Protein AF-A0A0G1TVL2-F1 (afdb_monomer)

Structure (mmCIF, N/CA/C/O backbone):
data_AF-A0A0G1TVL2-F1
#
_entry.id   AF-A0A0G1TVL2-F1
#
loop_
_atom_site.group_PDB
_atom_site.id
_atom_site.type_symbol
_atom_site.label_atom_id
_atom_site.label_alt_id
_atom_site.label_comp_id
_atom_site.label_asym_id
_atom_site.label_entity_id
_atom_site.label_seq_id
_atom_site.pdbx_PDB_ins_code
_atom_site.Cartn_x
_atom_site.Cartn_y
_atom_site.Cartn_z
_atom_site.occupancy
_atom_site.B_iso_or_equiv
_atom_site.auth_seq_id
_atom_site.auth_comp_id
_atom_site.auth_asym_id
_atom_site.auth_atom_id
_atom_site.pdbx_PDB_model_num
ATOM 1 N N . MET A 1 1 ? 4.696 -22.036 -29.920 1.00 55.81 1 MET A N 1
ATOM 2 C CA . MET A 1 1 ? 4.577 -22.736 -28.624 1.00 55.81 1 MET A CA 1
ATOM 3 C C . MET A 1 1 ? 5.738 -23.707 -28.547 1.00 55.81 1 MET A C 1
ATOM 5 O O . MET A 1 1 ? 5.785 -24.604 -29.377 1.00 55.81 1 MET A O 1
ATOM 9 N N . TYR A 1 2 ? 6.690 -23.486 -27.644 1.00 60.84 2 TYR A N 1
ATOM 10 C CA . TYR A 1 2 ? 7.807 -24.408 -27.428 1.00 60.84 2 TYR A CA 1
ATOM 11 C C . TYR A 1 2 ? 7.504 -25.241 -26.185 1.00 60.84 2 TYR A C 1
ATOM 13 O O . TYR A 1 2 ? 7.154 -24.686 -25.147 1.00 60.84 2 TYR A O 1
ATOM 21 N N . GLN A 1 3 ? 7.572 -26.563 -26.314 1.00 66.94 3 GLN A N 1
ATOM 22 C CA . GLN A 1 3 ? 7.403 -27.488 -25.199 1.00 66.94 3 GLN A CA 1
ATOM 23 C C . GLN A 1 3 ? 8.782 -27.874 -24.685 1.00 66.94 3 GLN A C 1
ATOM 25 O O . GLN A 1 3 ? 9.598 -28.391 -25.444 1.00 66.94 3 GLN A O 1
ATOM 30 N N . LEU A 1 4 ? 9.022 -27.622 -23.402 1.00 69.69 4 LEU A N 1
ATOM 31 C CA . LEU A 1 4 ? 10.229 -28.055 -22.719 1.00 69.69 4 LEU A CA 1
ATOM 32 C C . LEU A 1 4 ? 9.904 -29.216 -21.778 1.00 69.69 4 LEU A C 1
ATOM 34 O O . LEU A 1 4 ? 8.849 -29.201 -21.135 1.00 69.69 4 LEU A O 1
ATOM 38 N N . PRO A 1 5 ? 10.775 -30.233 -21.676 1.00 74.19 5 PRO A N 1
ATOM 39 C CA . PRO A 1 5 ? 10.621 -31.256 -20.658 1.00 74.19 5 PRO A CA 1
ATOM 40 C C . PRO A 1 5 ? 10.621 -30.626 -19.257 1.00 74.19 5 PRO A C 1
ATOM 42 O O . PRO A 1 5 ? 11.337 -29.678 -18.967 1.00 74.19 5 PRO A O 1
ATOM 45 N N . ARG A 1 6 ? 9.829 -31.195 -18.346 1.00 62.34 6 ARG A N 1
ATOM 46 C CA . ARG A 1 6 ? 9.640 -30.734 -16.952 1.00 62.34 6 ARG A CA 1
ATOM 47 C C . ARG A 1 6 ? 10.910 -30.641 -16.088 1.00 62.34 6 ARG A C 1
ATOM 49 O O . ARG A 1 6 ? 10.847 -30.174 -14.958 1.00 62.34 6 ARG A O 1
ATOM 56 N N . GLU A 1 7 ? 12.045 -31.119 -16.592 1.00 73.50 7 GLU A N 1
ATOM 57 C CA . GLU A 1 7 ? 13.355 -31.025 -15.935 1.00 73.50 7 GLU A CA 1
ATOM 58 C C . GLU A 1 7 ? 14.327 -30.090 -16.670 1.00 73.50 7 GLU A C 1
ATOM 60 O O . GLU A 1 7 ? 15.507 -30.019 -16.316 1.00 73.50 7 GLU A O 1
ATOM 65 N N . SER A 1 8 ? 13.838 -29.359 -17.675 1.00 77.62 8 SER A N 1
ATOM 66 C CA . SER A 1 8 ? 14.618 -28.375 -18.409 1.00 77.62 8 SER A CA 1
ATOM 67 C C . SER A 1 8 ? 15.118 -27.281 -17.480 1.00 77.62 8 SER A C 1
ATOM 69 O O . SER A 1 8 ? 14.412 -26.752 -16.613 1.00 77.62 8 SER A O 1
ATOM 71 N N . ARG A 1 9 ? 16.391 -26.953 -17.669 1.00 85.19 9 ARG A N 1
ATOM 72 C CA . ARG A 1 9 ? 17.045 -25.852 -16.973 1.00 85.19 9 ARG A CA 1
ATOM 73 C C . ARG A 1 9 ? 16.717 -24.542 -17.667 1.00 85.19 9 ARG A C 1
ATOM 75 O O . ARG A 1 9 ? 16.316 -24.530 -18.829 1.00 85.19 9 ARG A O 1
ATOM 82 N N . VAL A 1 10 ? 16.924 -23.436 -16.960 1.00 81.50 10 VAL A N 1
ATOM 83 C CA . VAL A 1 10 ? 16.743 -22.084 -17.512 1.00 81.50 10 VAL A CA 1
ATOM 84 C C . VAL A 1 10 ? 17.527 -21.911 -18.815 1.00 81.50 10 VAL A C 1
ATOM 86 O O . VAL A 1 10 ? 17.044 -21.285 -19.750 1.00 81.50 10 VAL A O 1
ATOM 89 N N . GLU A 1 11 ? 18.695 -22.537 -18.915 1.00 81.44 11 GLU A N 1
ATOM 90 C CA . GLU A 1 11 ? 19.485 -22.585 -20.144 1.00 81.44 11 GLU A CA 1
ATOM 91 C C . GLU A 1 11 ? 18.762 -23.224 -21.340 1.00 81.44 11 GLU A C 1
ATOM 93 O O . GLU A 1 11 ? 18.786 -22.670 -22.435 1.00 81.44 11 GLU A O 1
ATOM 98 N N . ASP A 1 12 ? 18.070 -24.341 -21.128 1.00 81.38 12 ASP A N 1
ATOM 99 C CA . ASP A 1 12 ? 17.323 -25.046 -22.174 1.00 81.38 12 ASP A CA 1
ATOM 100 C C . ASP A 1 12 ? 16.129 -24.200 -22.652 1.00 81.38 12 ASP A C 1
ATOM 102 O O . ASP A 1 12 ? 15.853 -24.124 -23.847 1.00 81.38 12 ASP A O 1
ATOM 106 N N . ALA A 1 13 ? 15.495 -23.453 -21.737 1.00 77.50 13 ALA A N 1
ATOM 107 C CA . ALA A 1 13 ? 14.455 -22.474 -22.070 1.00 77.50 13 ALA A CA 1
ATOM 108 C C . ALA A 1 13 ? 14.978 -21.313 -22.917 1.00 77.50 13 ALA A C 1
ATOM 110 O O . ALA A 1 13 ? 14.289 -20.878 -23.838 1.00 77.50 13 ALA A O 1
ATOM 111 N N . ILE A 1 14 ? 16.194 -20.834 -22.650 1.00 79.38 14 ILE A N 1
ATOM 112 C CA . ILE A 1 14 ? 16.829 -19.782 -23.455 1.00 79.38 14 ILE A CA 1
ATOM 113 C C . ILE A 1 14 ? 17.124 -20.302 -24.863 1.00 79.38 14 ILE A C 1
ATOM 115 O O . ILE A 1 14 ? 16.831 -19.619 -25.842 1.00 79.38 14 ILE A O 1
ATOM 119 N N . VAL A 1 15 ? 17.663 -21.517 -24.980 1.00 81.69 15 VAL A N 1
ATOM 120 C CA . VAL A 1 15 ? 17.952 -22.140 -26.281 1.00 81.69 15 VAL A CA 1
ATOM 121 C C . VAL A 1 15 ? 16.661 -22.375 -27.068 1.00 81.69 15 VAL A C 1
ATOM 123 O O . VAL A 1 15 ? 16.579 -21.990 -28.233 1.00 81.69 15 VAL A O 1
ATOM 126 N N . ALA A 1 16 ? 15.622 -22.915 -26.426 1.00 78.56 16 ALA A N 1
ATOM 127 C CA . ALA A 1 16 ? 14.312 -23.124 -27.040 1.00 78.56 16 ALA A CA 1
ATOM 128 C C . ALA A 1 16 ? 13.625 -21.809 -27.455 1.00 78.56 16 ALA A C 1
ATOM 130 O O . ALA A 1 16 ? 12.885 -21.786 -28.436 1.00 78.56 16 ALA A O 1
ATOM 131 N N . ALA A 1 17 ? 13.891 -20.703 -26.750 1.00 74.44 17 ALA A N 1
ATOM 132 C CA . ALA A 1 17 ? 13.395 -19.371 -27.098 1.00 74.44 17 ALA A CA 1
ATOM 133 C C . ALA A 1 17 ? 14.129 -18.721 -28.290 1.00 74.44 17 ALA A C 1
ATOM 135 O O . ALA A 1 17 ? 13.729 -17.643 -28.727 1.00 74.44 17 ALA A O 1
ATOM 136 N N . GLY A 1 18 ? 15.166 -19.367 -28.837 1.00 76.62 18 GLY A N 1
ATOM 137 C CA . GLY A 1 18 ? 15.970 -18.839 -29.944 1.00 76.62 18 GLY A CA 1
ATOM 138 C C . GLY A 1 18 ? 17.277 -18.171 -29.512 1.00 76.62 18 GLY A C 1
ATOM 139 O O . GLY A 1 18 ? 17.912 -17.504 -30.325 1.00 76.62 18 GLY A O 1
ATOM 140 N N . GLY A 1 19 ? 17.703 -18.367 -28.262 1.00 77.31 19 GLY A N 1
ATOM 141 C CA . GLY A 1 19 ? 18.948 -17.831 -27.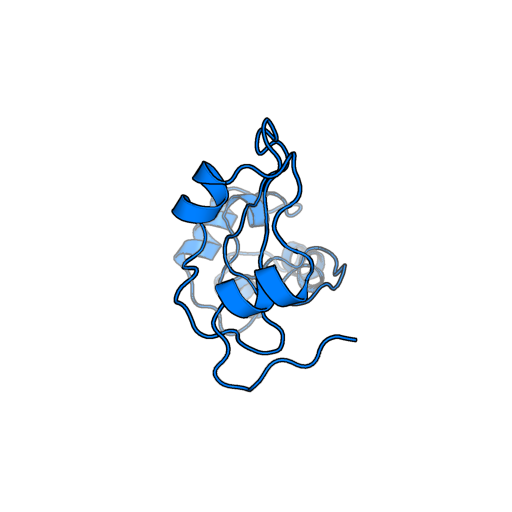719 1.00 77.31 19 GLY A CA 1
ATOM 142 C C . GLY A 1 19 ? 18.818 -16.424 -27.131 1.00 77.31 19 GLY A C 1
ATOM 143 O O . GLY A 1 19 ? 17.745 -15.826 -27.080 1.00 77.31 19 GLY A O 1
ATOM 144 N N . LEU A 1 20 ? 19.942 -15.899 -26.641 1.00 76.69 20 LEU A N 1
ATOM 145 C CA . LEU A 1 20 ? 20.031 -14.512 -26.185 1.00 76.69 20 LEU A CA 1
ATOM 146 C C . LEU A 1 20 ? 20.096 -13.573 -27.398 1.00 76.69 20 LEU A C 1
ATOM 148 O O . LEU A 1 20 ? 20.761 -13.881 -28.386 1.00 76.69 20 LEU A O 1
ATOM 152 N N . ALA A 1 21 ? 19.423 -12.423 -27.322 1.00 77.19 21 ALA A N 1
ATOM 153 C CA . ALA A 1 21 ? 19.529 -11.390 -28.352 1.00 77.19 21 ALA A CA 1
ATOM 154 C C . ALA A 1 21 ? 20.979 -10.874 -28.468 1.00 77.19 21 ALA A C 1
ATOM 156 O O . ALA A 1 21 ? 21.706 -10.869 -27.479 1.00 77.19 21 ALA A O 1
ATOM 157 N N . ALA A 1 22 ? 21.389 -10.400 -29.651 1.00 74.75 22 ALA A N 1
ATOM 158 C CA . ALA A 1 22 ? 22.734 -9.843 -29.862 1.00 74.75 22 ALA A CA 1
ATOM 159 C C . ALA A 1 22 ? 23.019 -8.637 -28.947 1.00 74.75 22 ALA A C 1
ATOM 161 O O . ALA A 1 22 ? 24.129 -8.483 -28.452 1.00 74.75 22 ALA A O 1
ATOM 162 N N . ASP A 1 23 ? 21.987 -7.842 -28.666 1.00 74.94 23 ASP A N 1
ATOM 163 C CA . ASP A 1 23 ? 22.022 -6.720 -27.727 1.00 74.94 23 ASP A CA 1
ATOM 164 C C . ASP A 1 23 ? 21.696 -7.131 -26.279 1.00 74.94 23 ASP A C 1
ATOM 166 O O . ASP A 1 23 ? 21.354 -6.276 -25.466 1.00 74.94 23 ASP A O 1
ATOM 170 N N . ALA A 1 24 ? 21.685 -8.421 -25.931 1.00 76.94 24 ALA A N 1
ATOM 171 C CA . ALA A 1 24 ? 21.446 -8.861 -24.557 1.00 76.94 24 ALA A CA 1
ATOM 172 C C . ALA A 1 24 ? 22.726 -8.734 -23.722 1.00 76.94 24 ALA A C 1
ATOM 174 O O . ALA A 1 24 ? 23.810 -9.116 -24.159 1.00 76.94 24 ALA A O 1
ATOM 175 N N . ASP A 1 25 ? 22.601 -8.246 -22.489 1.00 80.12 25 ASP A N 1
ATOM 176 C CA . ASP A 1 25 ? 23.749 -8.115 -21.594 1.00 80.12 25 ASP A CA 1
ATOM 177 C C . ASP A 1 25 ? 24.068 -9.469 -20.947 1.00 80.12 25 ASP A C 1
ATOM 179 O O . ASP A 1 25 ? 23.535 -9.827 -19.891 1.00 80.12 25 ASP A O 1
ATOM 183 N N . SER A 1 26 ? 24.907 -10.267 -21.611 1.00 75.56 26 SER A N 1
ATOM 184 C CA . SER A 1 26 ? 25.242 -11.623 -21.163 1.00 75.56 26 SER A CA 1
ATOM 185 C C . SER A 1 26 ? 25.892 -11.653 -19.778 1.00 75.56 26 SER A C 1
ATOM 187 O O . SER A 1 26 ? 25.660 -12.602 -19.027 1.00 75.56 26 SER A O 1
ATOM 189 N N . GLU A 1 27 ? 26.667 -10.624 -19.419 1.00 77.56 27 GLU A N 1
ATOM 190 C CA . GLU A 1 27 ? 27.303 -10.523 -18.100 1.00 77.56 27 GLU A CA 1
ATOM 191 C C . GLU A 1 27 ? 26.260 -10.280 -17.006 1.00 77.56 27 GLU A C 1
ATOM 193 O O . GLU A 1 27 ? 26.232 -10.997 -16.000 1.00 77.56 27 GLU A O 1
ATOM 198 N N . ARG A 1 28 ? 25.326 -9.345 -17.217 1.00 72.62 28 ARG A N 1
ATOM 199 C CA . ARG A 1 28 ? 24.232 -9.110 -16.264 1.00 72.62 28 ARG A CA 1
ATOM 200 C C . ARG A 1 28 ? 23.264 -10.279 -16.173 1.00 72.62 28 ARG A C 1
ATOM 202 O O . ARG A 1 28 ? 22.763 -10.554 -15.081 1.00 72.62 28 ARG A O 1
ATOM 209 N N . ILE A 1 29 ? 23.000 -10.969 -17.278 1.00 76.56 29 ILE A N 1
ATOM 210 C CA . ILE A 1 29 ? 22.155 -12.168 -17.294 1.00 76.56 29 ILE A CA 1
ATOM 211 C C . ILE A 1 29 ? 22.803 -13.277 -16.463 1.00 76.56 29 ILE A C 1
ATOM 213 O O . ILE A 1 29 ? 22.132 -13.858 -15.612 1.00 76.56 29 ILE A O 1
ATOM 217 N N . ALA A 1 30 ? 24.101 -13.529 -16.650 1.00 74.31 30 ALA A N 1
ATOM 218 C CA . ALA A 1 30 ? 24.835 -14.530 -15.877 1.00 74.31 30 ALA A CA 1
ATOM 219 C C . ALA A 1 30 ? 24.917 -14.180 -14.380 1.00 74.31 30 ALA A C 1
ATOM 221 O O . ALA A 1 30 ? 24.853 -15.076 -13.542 1.00 74.31 30 ALA A O 1
ATOM 222 N N . ALA A 1 31 ? 25.015 -12.892 -14.041 1.00 75.44 31 ALA A N 1
ATOM 223 C CA . ALA A 1 31 ? 25.057 -12.433 -12.653 1.00 75.44 31 ALA A CA 1
ATOM 224 C C . ALA A 1 31 ? 23.686 -12.462 -11.947 1.00 75.44 31 ALA A C 1
ATOM 226 O O . ALA A 1 31 ? 23.629 -12.634 -10.732 1.00 75.44 31 ALA A O 1
ATOM 227 N N . THR A 1 32 ? 22.583 -12.277 -12.683 1.00 72.50 32 THR A N 1
ATOM 228 C CA . THR A 1 32 ? 21.230 -12.138 -12.101 1.00 72.50 32 THR A CA 1
ATOM 229 C C . THR A 1 32 ? 20.441 -13.447 -12.126 1.00 72.50 32 THR A C 1
ATOM 231 O O . THR A 1 32 ? 19.578 -13.672 -11.279 1.00 72.50 32 THR A O 1
ATOM 234 N N . ILE A 1 33 ? 20.714 -14.320 -13.098 1.00 79.62 33 ILE A N 1
ATOM 235 C CA . ILE A 1 33 ? 19.931 -15.530 -13.349 1.00 79.62 33 ILE A CA 1
ATOM 236 C C . ILE A 1 33 ? 20.799 -16.767 -13.151 1.00 79.62 33 ILE A C 1
ATOM 238 O O . ILE A 1 33 ? 21.834 -16.944 -13.791 1.00 79.62 33 ILE A O 1
ATOM 242 N N . ASN A 1 34 ? 20.311 -17.703 -12.338 1.00 83.88 34 ASN A N 1
ATOM 243 C CA . ASN A 1 34 ? 20.903 -19.030 -12.252 1.00 83.88 34 ASN A CA 1
ATOM 244 C C . ASN A 1 34 ? 20.472 -19.884 -13.457 1.00 83.88 34 ASN A C 1
ATOM 246 O O . ASN A 1 34 ? 19.421 -20.524 -13.441 1.00 83.88 34 ASN A O 1
ATOM 250 N N . ARG A 1 35 ? 21.309 -19.924 -14.499 1.00 79.62 35 ARG A N 1
ATOM 251 C CA . ARG A 1 35 ? 21.083 -20.718 -15.727 1.00 79.62 35 ARG A CA 1
ATOM 252 C C . ARG A 1 35 ? 20.915 -22.218 -15.468 1.00 79.62 35 ARG A C 1
ATOM 254 O O . ARG A 1 35 ? 20.259 -22.909 -16.245 1.00 79.62 35 ARG A O 1
ATOM 261 N N . ALA A 1 36 ? 21.489 -22.713 -14.372 1.00 76.12 36 ALA A N 1
ATOM 262 C CA . ALA A 1 36 ? 21.404 -24.111 -13.981 1.00 76.12 36 ALA A CA 1
ATOM 263 C C . ALA A 1 36 ? 20.126 -24.440 -13.191 1.00 76.12 36 ALA A C 1
ATOM 265 O O . ALA A 1 36 ? 19.860 -25.623 -12.964 1.00 76.12 36 ALA A O 1
ATOM 266 N N . ALA A 1 37 ? 19.343 -23.441 -12.771 1.00 80.06 37 ALA A N 1
ATOM 267 C CA . ALA A 1 37 ? 18.099 -23.662 -12.042 1.00 80.06 37 ALA A CA 1
ATOM 268 C C . ALA A 1 37 ? 17.056 -24.377 -12.914 1.00 80.06 37 ALA A C 1
ATOM 270 O O . ALA A 1 37 ? 17.032 -24.214 -14.136 1.00 80.06 37 ALA A O 1
ATOM 271 N N . LYS A 1 38 ? 16.190 -25.175 -12.278 1.00 83.06 38 LYS A N 1
ATOM 272 C CA . LYS A 1 38 ? 15.038 -25.793 -12.948 1.00 83.06 38 LYS A CA 1
ATOM 273 C C . LYS A 1 38 ? 14.031 -24.708 -13.327 1.00 83.06 38 LYS A C 1
ATOM 275 O O . LYS A 1 38 ? 13.766 -23.813 -12.524 1.00 83.06 38 LYS A O 1
ATOM 280 N N . VAL A 1 39 ? 13.476 -24.794 -14.533 1.00 77.69 39 VAL A N 1
ATOM 281 C CA . VAL A 1 39 ? 12.407 -23.891 -14.974 1.00 77.69 39 VAL A CA 1
ATOM 282 C C . VAL A 1 39 ? 11.116 -24.283 -14.270 1.00 77.69 39 VAL A C 1
ATOM 284 O O . VAL A 1 39 ? 10.762 -25.458 -14.221 1.00 77.69 39 VAL A O 1
ATOM 287 N N . VAL A 1 40 ? 10.426 -23.291 -13.715 1.00 78.06 40 VAL A N 1
ATOM 288 C CA . VAL A 1 40 ? 9.122 -23.469 -13.073 1.00 78.06 40 VAL A CA 1
ATOM 289 C C . VAL A 1 40 ? 8.061 -22.871 -13.984 1.00 78.06 40 VAL A C 1
ATOM 291 O O . VAL A 1 40 ? 8.227 -21.756 -14.484 1.00 78.06 40 VAL A O 1
ATOM 294 N N . ASP A 1 41 ? 6.983 -23.620 -14.205 1.00 69.81 41 ASP A N 1
ATOM 295 C CA . ASP A 1 41 ? 5.831 -23.138 -14.962 1.00 69.81 41 ASP A CA 1
ATOM 296 C C . ASP A 1 41 ? 5.220 -21.904 -14.273 1.00 69.81 41 ASP A C 1
ATOM 298 O O . ASP A 1 41 ? 5.109 -21.855 -13.048 1.00 69.81 41 ASP A O 1
ATOM 302 N N . GLY A 1 42 ? 4.907 -20.865 -15.050 1.00 72.00 42 GLY A N 1
ATOM 303 C CA . GLY A 1 42 ? 4.476 -19.563 -14.521 1.00 72.00 42 GLY A CA 1
ATOM 304 C C . GLY A 1 42 ? 5.599 -18.656 -13.985 1.00 72.00 42 GLY A C 1
ATOM 305 O O . GLY A 1 42 ? 5.319 -17.544 -13.539 1.00 72.00 42 GLY A O 1
ATOM 306 N N . GLY A 1 43 ? 6.869 -19.073 -14.043 1.00 70.19 43 GLY A N 1
ATOM 307 C CA . GLY A 1 43 ? 8.010 -18.241 -13.651 1.00 70.19 43 GLY A CA 1
ATOM 308 C C . GLY A 1 43 ? 8.341 -17.140 -14.670 1.00 70.19 43 GLY A C 1
ATOM 309 O O . GLY A 1 43 ? 8.368 -17.381 -15.876 1.00 70.19 43 GLY A O 1
ATOM 310 N N . LYS A 1 44 ? 8.654 -15.926 -14.195 1.00 76.75 44 LYS A N 1
ATOM 311 C CA . LYS A 1 44 ? 9.123 -14.811 -15.038 1.00 76.75 44 LYS A CA 1
ATOM 312 C C . LYS A 1 44 ? 10.646 -14.701 -14.987 1.00 76.75 44 LYS A C 1
ATOM 314 O O . LYS A 1 44 ? 11.216 -14.437 -13.932 1.00 76.75 44 LYS A O 1
ATOM 319 N N . LEU A 1 45 ? 11.291 -14.830 -16.142 1.00 74.44 45 LEU A N 1
ATOM 320 C CA . LEU A 1 45 ? 12.718 -14.561 -16.320 1.00 74.44 45 LEU A CA 1
ATOM 321 C C . LEU A 1 45 ? 12.892 -13.241 -17.072 1.00 74.44 45 LEU A C 1
ATOM 323 O O . LEU A 1 45 ? 12.249 -13.017 -18.096 1.00 74.44 45 LEU A O 1
ATOM 327 N N . TYR A 1 46 ? 13.739 -12.358 -16.546 1.00 79.25 46 TYR A N 1
ATOM 328 C CA . TYR A 1 46 ? 14.004 -11.049 -17.136 1.00 79.25 46 TYR A CA 1
ATOM 329 C C . TYR A 1 46 ? 15.412 -10.993 -17.719 1.00 79.25 46 TYR A C 1
ATOM 331 O O . TYR A 1 46 ? 16.381 -11.151 -16.982 1.00 79.25 46 TYR A O 1
ATOM 339 N N . PHE A 1 47 ? 15.523 -10.724 -19.018 1.00 77.31 47 PHE A N 1
ATOM 340 C CA . PHE A 1 47 ? 16.801 -10.623 -19.719 1.00 77.31 47 PHE A CA 1
ATOM 341 C C . PHE A 1 47 ? 17.091 -9.153 -20.060 1.00 77.31 47 PHE A C 1
ATOM 343 O O . PHE A 1 47 ? 16.473 -8.630 -20.989 1.00 77.31 47 PHE A O 1
ATOM 350 N N . PRO A 1 48 ? 17.982 -8.467 -19.315 1.00 74.94 48 PRO A N 1
ATOM 351 C CA . PRO A 1 48 ? 18.333 -7.079 -19.602 1.00 74.94 48 PRO A CA 1
ATOM 352 C C . PRO A 1 48 ? 19.088 -6.939 -20.930 1.00 74.94 48 PRO A C 1
ATOM 354 O O . PRO A 1 48 ? 19.880 -7.808 -21.311 1.00 74.94 48 PRO A O 1
ATOM 357 N N . ARG A 1 49 ? 18.879 -5.809 -21.610 1.00 79.12 49 ARG A N 1
ATOM 358 C CA . ARG A 1 49 ? 19.667 -5.410 -22.784 1.00 79.12 49 ARG A CA 1
ATOM 359 C C . ARG A 1 49 ? 20.963 -4.698 -22.391 1.00 79.12 49 ARG A C 1
ATOM 361 O O . ARG A 1 49 ? 21.044 -4.057 -21.343 1.00 79.12 49 ARG A O 1
ATOM 368 N N . GLN A 1 50 ? 21.970 -4.794 -23.252 1.00 73.25 50 GLN A N 1
ATOM 369 C CA . GLN A 1 50 ? 23.264 -4.140 -23.113 1.00 73.25 50 GLN A CA 1
ATOM 370 C C . GLN A 1 50 ? 23.067 -2.621 -23.115 1.00 73.25 50 GLN A C 1
ATOM 372 O O . GLN A 1 50 ? 22.492 -2.049 -24.037 1.00 73.25 50 GLN A O 1
ATOM 377 N N . GLY A 1 51 ? 23.503 -1.9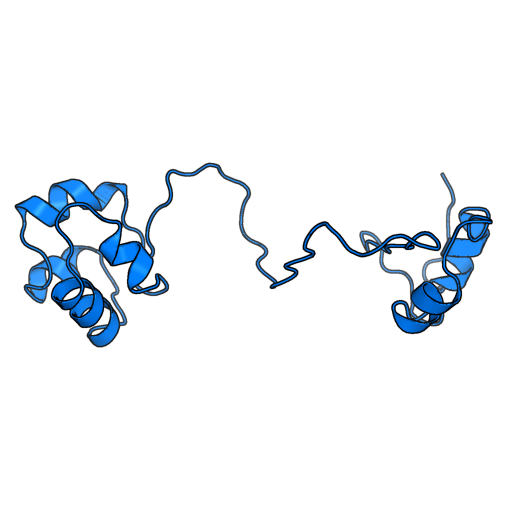63 -22.040 1.00 67.19 51 GLY A N 1
ATOM 378 C CA . GLY A 1 51 ? 23.322 -0.518 -21.865 1.00 67.19 51 GLY A CA 1
ATOM 379 C C . GLY A 1 51 ? 21.952 -0.091 -21.327 1.00 67.19 51 GLY A C 1
ATOM 380 O O . GLY A 1 51 ? 21.734 1.108 -21.130 1.00 67.19 51 GLY A O 1
ATOM 381 N N . GLU A 1 52 ? 21.051 -1.027 -21.007 1.00 63.81 52 GLU A N 1
ATOM 382 C CA . GLU A 1 52 ? 19.833 -0.721 -20.258 1.00 63.81 52 GLU A CA 1
ATOM 383 C C . GLU A 1 52 ? 20.212 -0.351 -18.814 1.00 63.81 52 GLU A C 1
ATOM 385 O O . GLU A 1 52 ? 20.364 -1.193 -17.924 1.00 63.81 52 GLU A O 1
ATOM 390 N N . ARG A 1 53 ? 20.417 0.948 -18.563 1.00 52.72 53 ARG A N 1
ATOM 391 C CA . ARG A 1 53 ? 20.432 1.475 -17.196 1.00 52.72 53 ARG A CA 1
ATOM 392 C C . ARG A 1 53 ? 19.053 1.184 -16.619 1.00 52.72 53 ARG A C 1
ATOM 394 O O . ARG A 1 53 ? 18.077 1.710 -17.141 1.00 52.72 53 ARG A O 1
ATOM 401 N N . GLN A 1 54 ? 18.977 0.368 -15.563 1.00 54.75 54 GLN A N 1
ATOM 402 C CA . GLN A 1 54 ? 17.765 0.226 -14.752 1.00 54.75 54 GLN A CA 1
ATOM 403 C C . GLN A 1 54 ? 17.314 1.624 -14.312 1.00 54.75 54 GLN A C 1
ATOM 405 O O . GLN A 1 54 ? 17.815 2.191 -13.346 1.00 54.75 54 GLN A O 1
ATOM 410 N N . GLY A 1 55 ? 16.410 2.196 -15.096 1.00 47.25 55 GLY A N 1
ATOM 411 C CA . GLY A 1 55 ? 15.850 3.532 -14.964 1.00 47.25 55 GLY A CA 1
ATOM 412 C C . GLY A 1 55 ? 14.332 3.455 -14.997 1.00 47.25 55 GLY A C 1
ATOM 413 O O . GLY A 1 55 ? 13.682 4.286 -15.612 1.00 47.25 55 GLY A O 1
ATOM 414 N N . ALA A 1 56 ? 13.790 2.409 -14.382 1.00 44.62 56 ALA A N 1
ATOM 415 C CA . ALA A 1 56 ? 12.417 2.317 -13.917 1.00 44.62 56 ALA A CA 1
ATOM 416 C C . ALA A 1 56 ? 12.398 1.248 -12.819 1.00 44.62 56 ALA A C 1
ATOM 418 O O . ALA A 1 56 ? 12.096 0.083 -13.051 1.00 44.62 56 ALA A O 1
ATOM 419 N N . SER A 1 57 ? 12.872 1.659 -11.645 1.00 45.12 57 SER A N 1
ATOM 420 C CA . SER A 1 57 ? 12.399 1.237 -10.328 1.00 45.12 57 SER A CA 1
ATOM 421 C C . SER A 1 57 ? 11.677 -0.115 -10.280 1.00 45.12 57 SER A C 1
ATOM 423 O O . SER A 1 57 ? 10.458 -0.181 -10.140 1.00 45.12 57 SER A O 1
ATOM 425 N N . LEU A 1 58 ? 12.440 -1.206 -10.282 1.00 44.50 58 LEU A N 1
ATOM 426 C CA . LEU A 1 58 ? 12.013 -2.419 -9.594 1.00 44.50 58 LEU A CA 1
ATOM 427 C C . LEU A 1 58 ? 12.140 -2.146 -8.092 1.00 44.50 58 LEU A C 1
ATOM 429 O O . LEU A 1 58 ? 13.086 -2.578 -7.440 1.00 44.50 58 LEU A O 1
ATOM 433 N N . SER A 1 59 ? 11.168 -1.414 -7.546 1.00 42.28 59 SER A N 1
AT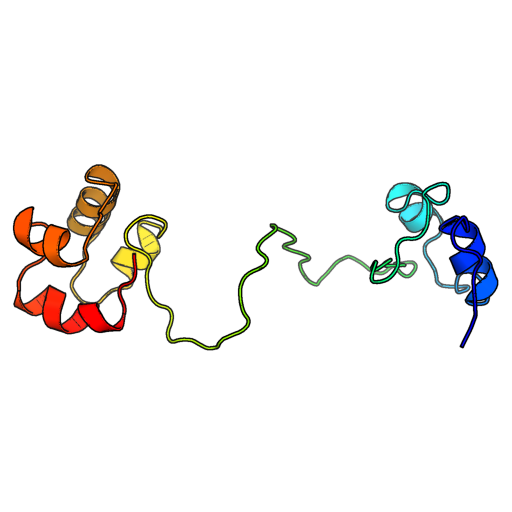OM 434 C CA . SER A 1 59 ? 10.793 -1.571 -6.143 1.00 42.28 59 SER A CA 1
ATOM 435 C C . SER A 1 59 ? 10.105 -2.931 -6.033 1.00 42.28 59 SER A C 1
ATOM 437 O O . SER A 1 59 ? 8.886 -3.048 -6.026 1.00 42.28 59 SER A O 1
ATOM 439 N N . GLY A 1 60 ? 10.913 -3.989 -6.080 1.00 44.41 60 GLY A N 1
ATOM 440 C CA . GLY A 1 60 ? 10.500 -5.360 -5.827 1.00 44.41 60 GLY A CA 1
ATOM 441 C C . GLY A 1 60 ? 10.556 -5.649 -4.334 1.00 44.41 60 GLY A C 1
ATOM 442 O O . GLY A 1 60 ? 11.210 -6.602 -3.926 1.00 44.41 60 GLY A O 1
ATOM 443 N N . SER A 1 61 ? 9.904 -4.813 -3.523 1.00 40.78 61 SER A N 1
ATOM 444 C CA . SER A 1 61 ? 9.435 -5.278 -2.222 1.00 40.78 61 SER A CA 1
ATOM 445 C C . SER A 1 61 ? 8.258 -6.196 -2.499 1.00 40.78 61 SER A C 1
ATOM 447 O O . SER A 1 61 ? 7.291 -5.798 -3.146 1.00 40.78 61 SER A O 1
ATOM 449 N N . GLY A 1 62 ? 8.369 -7.442 -2.048 1.00 53.81 62 GLY A N 1
ATOM 450 C CA . GLY A 1 62 ? 7.261 -8.376 -2.081 1.00 53.81 62 GLY A CA 1
ATOM 451 C C . GLY A 1 62 ? 6.031 -7.754 -1.430 1.00 53.81 62 GLY A C 1
ATOM 452 O O . GLY A 1 62 ? 6.079 -7.329 -0.277 1.00 53.81 62 GLY A O 1
ATOM 453 N N . GLN A 1 63 ? 4.953 -7.707 -2.198 1.00 43.47 63 GLN A N 1
ATOM 454 C CA . GLN A 1 63 ? 3.584 -7.710 -1.713 1.00 43.47 63 GLN A CA 1
ATOM 455 C C . GLN A 1 63 ? 2.690 -8.043 -2.899 1.00 43.47 63 GLN A C 1
ATOM 457 O O . GLN A 1 63 ? 2.216 -7.202 -3.656 1.00 43.47 63 GLN A O 1
ATOM 462 N N . ASP A 1 64 ? 2.524 -9.350 -3.056 1.00 50.91 64 ASP A N 1
ATOM 463 C CA . ASP A 1 64 ? 1.255 -9.915 -3.465 1.00 50.91 64 ASP A CA 1
ATOM 464 C C . ASP A 1 64 ? 0.169 -9.313 -2.566 1.00 50.91 64 ASP A C 1
ATOM 466 O O . ASP A 1 64 ? 0.179 -9.538 -1.357 1.00 50.91 64 ASP A O 1
ATOM 470 N N . SER A 1 65 ? -0.669 -8.446 -3.133 1.00 47.03 65 SER A N 1
ATOM 471 C CA . SER A 1 65 ? -2.029 -8.144 -2.682 1.00 47.03 65 SER A CA 1
ATOM 472 C C . SER A 1 65 ? -2.665 -7.159 -3.657 1.00 47.03 65 SER A C 1
ATOM 474 O O . SER A 1 65 ? -2.450 -5.955 -3.587 1.00 47.03 65 SER A O 1
ATOM 476 N N . SER A 1 66 ? -3.492 -7.707 -4.544 1.00 42.72 66 SER A N 1
ATOM 477 C CA . SER A 1 66 ? -4.723 -7.072 -5.014 1.00 42.72 66 SER A CA 1
ATOM 478 C C . SER A 1 66 ? -4.580 -5.688 -5.649 1.00 42.72 66 SER A C 1
ATOM 480 O O . SER A 1 66 ? -4.750 -4.652 -5.011 1.00 42.72 66 SER A O 1
ATOM 482 N N . GLY A 1 67 ? -4.427 -5.697 -6.974 1.00 44.56 67 GLY A N 1
ATOM 483 C CA . GLY A 1 67 ? -4.817 -4.588 -7.836 1.00 44.56 67 GLY A CA 1
ATOM 484 C C . GLY A 1 67 ? -6.317 -4.307 -7.726 1.00 44.56 67 GLY A C 1
ATOM 485 O O . GLY A 1 67 ? -7.109 -4.721 -8.567 1.00 44.56 67 GLY A O 1
ATOM 486 N N . VAL A 1 68 ? -6.696 -3.578 -6.685 1.00 40.19 68 VAL A N 1
ATOM 487 C CA . VAL A 1 68 ? -7.932 -2.816 -6.624 1.00 40.19 68 VAL A CA 1
ATOM 488 C C . VAL A 1 68 ? -7.483 -1.385 -6.399 1.00 40.19 68 VAL A C 1
ATOM 490 O O . VAL A 1 68 ? -6.880 -1.073 -5.376 1.00 40.19 68 VAL A O 1
ATOM 493 N N . THR A 1 69 ? -7.784 -0.506 -7.352 1.00 43.38 69 THR A N 1
ATOM 494 C CA . THR A 1 69 ? -8.014 0.911 -7.060 1.00 43.38 69 THR A CA 1
ATOM 495 C C . THR A 1 69 ? -9.133 0.956 -6.021 1.00 43.38 69 THR A C 1
ATOM 497 O O . THR A 1 69 ? -10.315 1.050 -6.334 1.00 43.38 69 THR A O 1
ATOM 500 N N . ARG A 1 70 ? -8.767 0.758 -4.759 1.00 45.59 70 ARG A N 1
ATOM 501 C CA . ARG A 1 70 ? -9.585 1.081 -3.610 1.00 45.59 70 ARG A CA 1
ATOM 502 C C . ARG A 1 70 ? -8.985 2.376 -3.121 1.00 45.59 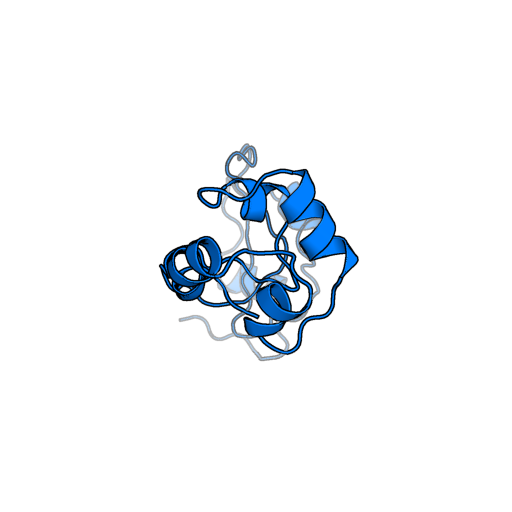70 ARG A C 1
ATOM 504 O O . ARG A 1 70 ? -7.773 2.461 -2.942 1.00 45.59 70 ARG A O 1
ATOM 511 N N . VAL A 1 71 ? -9.836 3.386 -3.008 1.00 49.44 71 VAL A N 1
ATOM 512 C CA . VAL A 1 71 ? -9.619 4.576 -2.181 1.00 49.44 71 VAL A CA 1
ATOM 513 C C . VAL A 1 71 ? -8.699 4.177 -1.027 1.00 49.44 71 VAL A C 1
ATOM 515 O O . VAL A 1 71 ? -9.010 3.191 -0.366 1.00 49.44 71 VAL A O 1
ATOM 518 N N . ALA A 1 72 ? -7.526 4.804 -0.917 1.00 58.94 72 ALA A N 1
ATOM 519 C CA . ALA A 1 72 ? -6.423 4.347 -0.076 1.00 58.94 72 ALA A CA 1
ATOM 520 C C . ALA A 1 72 ? -6.869 4.214 1.389 1.00 58.94 72 ALA A C 1
ATOM 522 O O . ALA A 1 72 ? -6.783 5.162 2.160 1.00 58.94 72 ALA A O 1
ATOM 523 N N . SER A 1 73 ? -7.396 3.045 1.756 1.00 71.62 73 SER A N 1
ATOM 524 C CA . SER A 1 73 ? -7.863 2.785 3.107 1.00 71.62 73 SER A CA 1
ATOM 525 C C . SER A 1 73 ? -6.644 2.575 3.998 1.00 71.62 73 SER A C 1
ATOM 527 O O . SER A 1 73 ? -5.832 1.683 3.755 1.00 71.62 73 SER A O 1
ATOM 529 N N . VAL A 1 74 ? -6.511 3.400 5.027 1.00 83.12 74 VAL A N 1
ATOM 530 C CA . VAL A 1 74 ? -5.409 3.391 5.984 1.00 83.12 74 VAL A CA 1
ATOM 531 C C . VAL A 1 74 ? -5.630 2.262 6.996 1.00 83.12 74 VAL A C 1
ATOM 533 O O . VAL A 1 74 ? -6.579 2.291 7.784 1.00 83.12 74 VAL A O 1
ATOM 536 N N . SER A 1 75 ? -4.752 1.255 6.991 1.00 87.44 75 SER A N 1
ATOM 537 C CA . SER A 1 75 ? -4.789 0.144 7.956 1.00 87.44 75 SER A CA 1
ATOM 538 C C . SER A 1 75 ? -4.358 0.582 9.354 1.00 87.44 75 SER A C 1
ATOM 540 O O . SER A 1 75 ? -3.213 0.974 9.561 1.00 87.44 75 SER A O 1
ATOM 542 N N . ILE A 1 76 ? -5.203 0.431 10.371 1.00 87.06 76 ILE A N 1
ATOM 543 C CA . ILE A 1 76 ? -4.891 0.932 11.717 1.00 87.06 76 ILE A CA 1
ATOM 544 C C . ILE A 1 76 ? -3.733 0.174 12.387 1.00 87.06 76 ILE A C 1
ATOM 546 O O . ILE A 1 76 ? -2.971 0.763 13.166 1.00 87.06 76 ILE A O 1
ATOM 550 N N . ASN A 1 77 ? -3.540 -1.100 12.030 1.00 88.62 77 ASN A N 1
ATOM 551 C CA . ASN A 1 77 ? -2.469 -1.946 12.560 1.00 88.62 77 ASN A CA 1
ATOM 552 C C . ASN A 1 77 ? -1.145 -1.867 11.782 1.00 88.62 77 ASN A C 1
ATOM 554 O O . ASN A 1 77 ? -0.094 -2.091 12.382 1.00 88.62 77 ASN A O 1
ATOM 558 N N . SER A 1 78 ? -1.175 -1.504 10.495 1.00 83.00 78 SER A N 1
ATOM 559 C CA . SER A 1 78 ? 0.019 -1.507 9.627 1.00 83.00 78 SER A CA 1
ATOM 560 C C . SER A 1 78 ? 0.420 -0.147 9.064 1.00 83.00 78 SER A C 1
ATOM 562 O O . SER A 1 78 ? 1.574 0.011 8.679 1.00 83.00 78 SER A O 1
ATOM 564 N N . ALA A 1 79 ? -0.473 0.843 9.037 1.00 85.94 79 ALA A N 1
ATOM 565 C CA . ALA A 1 79 ? -0.180 2.127 8.411 1.00 85.94 79 ALA A CA 1
ATOM 566 C C . ALA A 1 79 ? 0.951 2.887 9.112 1.00 85.94 79 ALA A C 1
ATOM 568 O O . ALA A 1 79 ? 1.222 2.732 10.309 1.00 85.94 79 ALA A O 1
ATOM 569 N N . SER A 1 80 ? 1.607 3.746 8.355 1.00 86.12 80 SER A N 1
ATOM 570 C CA . SER A 1 80 ? 2.685 4.604 8.821 1.00 86.12 80 SER A CA 1
ATOM 571 C C . SER A 1 80 ? 2.135 5.864 9.484 1.00 86.12 80 SER A C 1
ATOM 573 O O . SER A 1 80 ? 0.999 6.272 9.248 1.00 86.12 80 SER A O 1
ATOM 575 N N . GLN A 1 81 ? 2.966 6.544 10.278 1.00 86.69 81 GLN A N 1
ATOM 576 C CA . GLN A 1 81 ? 2.580 7.820 10.893 1.00 86.69 81 GLN A CA 1
ATOM 577 C C . GLN A 1 81 ? 2.129 8.843 9.837 1.00 86.69 81 GLN A C 1
ATOM 579 O O . GLN A 1 81 ? 1.075 9.449 9.992 1.00 86.69 81 GLN A O 1
ATOM 584 N N . ALA A 1 82 ? 2.865 8.929 8.724 1.00 84.19 82 ALA A N 1
ATOM 585 C CA . ALA A 1 82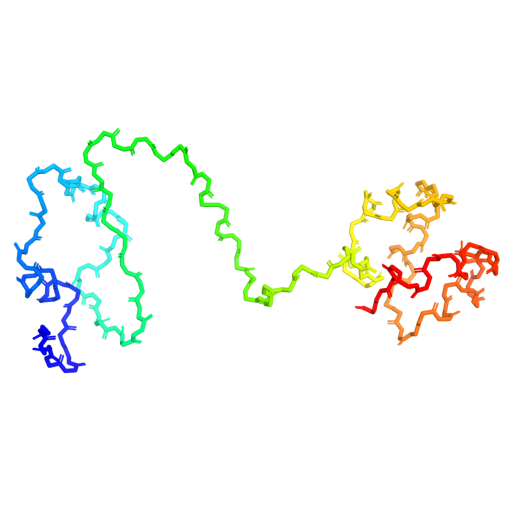 ? 2.561 9.822 7.611 1.00 84.19 82 ALA A CA 1
ATOM 586 C C . ALA A 1 82 ? 1.189 9.553 6.964 1.00 84.19 82 ALA A C 1
ATOM 588 O O . ALA A 1 82 ? 0.534 10.490 6.521 1.00 84.19 82 ALA A O 1
ATOM 589 N N . GLU A 1 83 ? 0.734 8.297 6.931 1.00 85.38 83 GLU A N 1
ATOM 590 C CA . GLU A 1 83 ? -0.573 7.933 6.366 1.00 85.38 83 GLU A CA 1
ATOM 591 C C . GLU A 1 83 ? -1.716 8.390 7.275 1.00 85.38 83 GLU A C 1
ATOM 593 O O . GLU A 1 83 ? -2.719 8.902 6.793 1.00 85.38 83 GLU A O 1
ATOM 598 N N . PHE A 1 84 ? -1.543 8.298 8.596 1.00 85.12 84 PHE A N 1
ATOM 599 C CA . PHE A 1 84 ? -2.495 8.894 9.532 1.00 85.12 84 PHE A CA 1
ATOM 600 C C . PHE A 1 84 ? -2.463 10.417 9.490 1.00 85.12 84 PHE A C 1
ATOM 602 O O . PHE A 1 84 ? -3.514 11.032 9.568 1.00 85.12 84 PHE A O 1
ATOM 609 N N . GLU A 1 85 ? -1.289 11.035 9.363 1.00 84.69 85 GLU A N 1
ATOM 610 C CA . GLU A 1 85 ? -1.157 12.496 9.255 1.00 84.69 85 GLU A CA 1
ATOM 611 C C . GLU A 1 85 ? -1.765 13.057 7.961 1.00 84.69 85 GLU A C 1
ATOM 613 O O . GLU A 1 85 ? -2.142 14.227 7.917 1.00 84.69 85 GLU A O 1
ATOM 618 N N . ALA A 1 86 ? -1.896 12.230 6.919 1.00 83.38 86 ALA A N 1
ATOM 619 C CA . ALA A 1 86 ? -2.609 12.589 5.697 1.00 83.38 86 ALA A CA 1
ATOM 620 C C . ALA A 1 86 ? -4.135 12.670 5.897 1.00 83.38 86 ALA A C 1
ATOM 622 O O . ALA A 1 86 ? -4.824 13.285 5.081 1.00 83.38 86 ALA A O 1
ATOM 623 N N . LEU A 1 87 ? -4.670 12.088 6.978 1.00 82.62 87 LEU A N 1
ATOM 624 C CA . LEU A 1 87 ? -6.099 12.101 7.267 1.00 82.62 87 LEU A CA 1
ATOM 625 C C . LEU A 1 87 ? -6.548 13.464 7.828 1.00 82.62 87 LEU A C 1
ATOM 627 O O . LEU A 1 87 ? -5.916 14.024 8.733 1.00 82.62 87 LEU A O 1
ATOM 631 N N . PRO A 1 88 ? -7.688 14.004 7.362 1.00 79.31 88 PRO A N 1
ATOM 632 C CA . PRO A 1 88 ? -8.168 15.313 7.785 1.00 79.31 88 PRO A CA 1
ATOM 633 C C . PRO A 1 88 ? -8.484 15.348 9.288 1.00 79.31 88 PRO A C 1
ATOM 635 O O . PRO A 1 88 ? -9.430 14.727 9.771 1.00 79.31 88 PRO A O 1
ATOM 638 N N . GLY A 1 89 ? -7.709 16.144 10.031 1.00 79.19 89 GLY A N 1
ATOM 639 C CA . GLY A 1 89 ? -7.881 16.348 11.472 1.00 79.19 89 GLY A CA 1
ATOM 640 C C . GLY A 1 89 ? -7.093 15.380 12.362 1.00 79.19 89 GLY A C 1
ATOM 641 O O . GLY A 1 89 ? -7.231 15.441 13.586 1.00 79.19 89 GLY A O 1
ATOM 642 N N . VAL A 1 90 ? -6.256 14.516 11.782 1.00 82.94 90 VAL A N 1
ATOM 643 C CA . VAL A 1 90 ? -5.317 13.667 12.520 1.00 82.94 90 VAL A CA 1
ATOM 644 C C . VAL A 1 90 ? -3.939 14.325 12.498 1.00 82.94 90 VAL A C 1
ATOM 646 O O . VAL A 1 90 ? -3.314 14.477 11.459 1.00 82.94 90 VAL A O 1
ATOM 649 N N . GLY A 1 91 ? -3.466 14.751 13.668 1.00 84.62 91 GLY A N 1
ATOM 650 C CA . GLY A 1 91 ? -2.124 15.317 13.820 1.00 84.62 91 GLY A CA 1
ATOM 651 C C . GLY A 1 91 ? -1.073 14.271 14.215 1.00 84.62 91 GLY A C 1
ATOM 652 O O . GLY A 1 91 ? -1.434 13.163 14.626 1.00 84.62 91 GLY A O 1
ATOM 653 N N . PRO A 1 92 ? 0.221 14.643 14.233 1.00 85.38 92 PRO A N 1
ATOM 654 C CA . PRO A 1 92 ? 1.329 13.756 14.614 1.00 85.38 92 PRO A CA 1
ATOM 655 C C . PRO A 1 92 ? 1.159 13.153 16.015 1.00 85.38 92 PRO A C 1
ATOM 657 O O . PRO A 1 92 ? 1.507 12.000 16.257 1.00 85.38 92 PRO A O 1
ATOM 660 N N . VAL A 1 93 ? 0.571 13.911 16.949 1.00 87.19 93 VAL A N 1
ATOM 661 C CA . VAL A 1 93 ? 0.285 13.441 18.316 1.00 87.19 93 VAL A CA 1
ATOM 662 C C . VAL A 1 93 ? -0.737 12.305 18.305 1.00 87.19 93 VAL A C 1
ATOM 664 O O . VAL A 1 93 ? -0.576 11.318 19.022 1.00 87.19 93 VAL A O 1
ATOM 667 N N . THR A 1 94 ? -1.783 12.433 17.491 1.00 84.38 94 THR A N 1
ATOM 668 C CA . THR A 1 94 ? -2.830 11.420 17.355 1.00 84.38 94 THR A CA 1
ATOM 669 C C . THR A 1 94 ? -2.297 10.204 16.610 1.00 84.38 94 THR A C 1
ATOM 671 O O . THR A 1 94 ? -2.433 9.095 17.114 1.00 84.38 94 THR A O 1
ATOM 674 N N . ALA A 1 95 ? -1.601 10.401 15.487 1.00 88.00 95 ALA A N 1
ATOM 675 C CA . ALA A 1 95 ? -0.966 9.329 14.721 1.00 88.00 95 ALA A CA 1
ATOM 676 C C . ALA A 1 95 ? -0.016 8.486 15.589 1.00 88.00 95 ALA A C 1
ATOM 678 O O . ALA A 1 95 ? -0.094 7.258 15.602 1.00 88.00 95 ALA A O 1
ATOM 679 N N . LYS A 1 96 ? 0.824 9.139 16.400 1.00 88.75 96 LYS A N 1
ATOM 680 C CA . LYS A 1 96 ? 1.732 8.449 17.322 1.00 88.75 96 LYS A CA 1
ATOM 681 C C . LYS A 1 96 ? 0.982 7.653 18.392 1.00 88.75 96 LYS A C 1
ATOM 683 O O . LYS A 1 96 ? 1.358 6.518 18.660 1.00 88.75 96 LYS A O 1
ATOM 688 N N . LYS A 1 97 ? -0.100 8.202 18.961 1.00 87.94 97 LYS A N 1
ATOM 689 C CA . LYS A 1 97 ? -0.965 7.466 19.903 1.00 87.94 97 LYS A CA 1
ATOM 690 C C . LYS A 1 97 ? -1.601 6.236 19.261 1.00 87.94 97 LYS A C 1
ATOM 692 O O . LYS A 1 97 ? -1.695 5.212 19.932 1.00 87.94 97 LYS A O 1
ATOM 697 N N . ILE A 1 98 ? -2.007 6.330 17.989 1.00 87.19 98 ILE A N 1
ATOM 698 C CA . ILE A 1 98 ? -2.562 5.192 17.247 1.00 87.19 98 ILE A CA 1
ATOM 699 C C . ILE A 1 98 ? -1.520 4.074 17.174 1.00 87.19 98 ILE A C 1
ATOM 701 O O . ILE A 1 98 ? -1.821 2.949 17.561 1.00 87.19 98 ILE A O 1
ATOM 705 N N . ILE A 1 99 ? -0.295 4.393 16.752 1.00 87.44 99 ILE A N 1
ATOM 706 C CA . ILE A 1 99 ? 0.800 3.422 16.608 1.00 87.44 99 ILE A CA 1
ATOM 707 C C . ILE A 1 99 ? 1.188 2.798 17.957 1.00 87.44 99 ILE A C 1
ATOM 709 O O . ILE A 1 99 ? 1.372 1.586 18.034 1.00 87.44 99 ILE A O 1
ATOM 713 N N . ASP A 1 100 ? 1.268 3.606 19.015 1.00 88.75 100 ASP A N 1
ATOM 714 C CA . ASP A 1 100 ? 1.659 3.176 20.366 1.00 88.75 100 ASP A CA 1
ATOM 715 C C . ASP A 1 100 ? 0.642 2.210 21.005 1.00 88.75 100 ASP A C 1
ATOM 717 O O . ASP A 1 100 ? 1.008 1.330 21.774 1.00 88.75 100 ASP A O 1
ATOM 721 N N . ASN A 1 101 ? -0.643 2.334 20.647 1.00 85.12 101 ASN A N 1
ATOM 722 C CA . ASN A 1 101 ? -1.741 1.545 21.222 1.00 85.12 101 ASN A CA 1
ATOM 723 C C . ASN A 1 101 ? -2.165 0.332 20.377 1.00 85.12 101 ASN A C 1
ATOM 725 O O . ASN A 1 101 ? -3.238 -0.234 20.623 1.00 85.12 101 ASN A O 1
ATOM 729 N N . ARG A 1 102 ? -1.339 -0.069 19.404 1.00 86.81 102 ARG A N 1
ATOM 730 C CA . ARG A 1 102 ? -1.512 -1.312 18.639 1.00 86.81 102 ARG A CA 1
ATOM 731 C C . ARG A 1 102 ? -1.304 -2.548 19.528 1.00 86.81 102 ARG A C 1
ATOM 733 O O . ARG A 1 102 ? -0.508 -2.488 20.464 1.00 86.81 102 ARG A O 1
ATOM 740 N N . PRO A 1 103 ? -1.924 -3.695 19.204 1.00 88.31 103 PRO A N 1
ATOM 741 C CA . PRO A 1 103 ? -2.845 -3.934 18.089 1.00 88.31 103 PRO A CA 1
ATOM 742 C C . PRO A 1 103 ? -4.295 -3.552 18.420 1.00 88.31 103 PRO A C 1
ATOM 744 O O . PRO A 1 103 ? -4.713 -3.587 19.575 1.00 88.31 103 PRO A O 1
ATOM 747 N N . TYR A 1 104 ? -5.063 -3.239 17.382 1.00 86.06 104 TYR A N 1
ATOM 748 C CA . TYR A 1 104 ? -6.503 -3.010 17.440 1.00 86.06 104 TYR A CA 1
ATOM 749 C C . TYR A 1 104 ? -7.248 -4.189 16.821 1.00 86.06 104 TYR A C 1
ATOM 751 O O . TYR A 1 104 ? -6.895 -4.656 15.736 1.00 86.06 104 TYR A O 1
ATOM 759 N N . GLN A 1 105 ? -8.301 -4.643 17.491 1.00 85.94 105 GLN A N 1
ATOM 760 C CA . GLN A 1 105 ? -9.238 -5.649 16.989 1.00 85.94 105 GLN A CA 1
ATOM 761 C C . GLN A 1 105 ? -10.424 -5.027 16.258 1.00 85.94 105 GLN A C 1
ATOM 763 O O . GLN A 1 105 ? -10.989 -5.658 15.369 1.00 85.94 105 GLN A O 1
ATOM 768 N N . THR A 1 106 ? -10.807 -3.801 16.619 1.00 86.88 106 THR A N 1
ATOM 769 C CA . THR A 1 106 ? -11.936 -3.097 15.998 1.00 86.88 106 THR A CA 1
ATOM 770 C C . THR A 1 106 ? -11.609 -1.629 15.746 1.00 86.88 106 THR A C 1
ATOM 772 O O . THR A 1 106 ? -10.791 -1.028 16.442 1.00 86.88 106 THR A O 1
ATOM 775 N N . LEU A 1 107 ? -12.284 -1.028 14.763 1.00 84.06 107 LEU A N 1
ATOM 776 C CA . LEU A 1 107 ? -12.176 0.406 14.475 1.00 84.06 107 LEU A CA 1
ATOM 777 C C . LEU A 1 107 ? -12.662 1.264 15.666 1.00 84.06 107 LEU A C 1
ATOM 779 O O . LEU A 1 107 ? -12.125 2.341 15.925 1.00 84.06 107 LEU A O 1
ATOM 783 N N . GLU A 1 108 ? -13.626 0.768 16.445 1.00 84.31 108 GLU A N 1
ATOM 784 C CA . GLU A 1 108 ? -14.213 1.463 17.599 1.00 84.31 108 GLU A CA 1
ATOM 785 C C . GLU A 1 108 ? -13.238 1.630 18.777 1.00 84.31 108 GLU A C 1
ATOM 787 O O . GLU A 1 108 ? -13.415 2.515 19.616 1.00 84.31 108 GLU A O 1
ATOM 792 N N . GLU A 1 109 ? -12.153 0.852 18.839 1.00 85.44 109 GLU A N 1
ATOM 793 C CA . GLU A 1 109 ? -11.136 1.030 19.881 1.00 85.44 109 GLU A CA 1
ATOM 794 C C . GLU A 1 109 ? -10.448 2.401 19.814 1.00 85.44 109 GLU A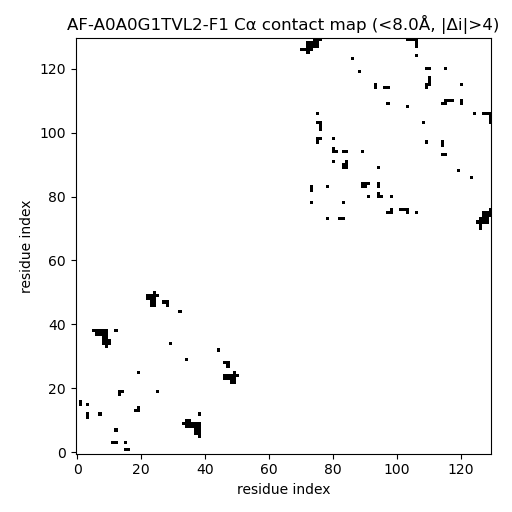 C 1
ATOM 796 O O . GLU A 1 109 ? -10.012 2.923 20.844 1.00 85.44 109 GLU A O 1
ATOM 801 N N . LEU A 1 110 ? -10.407 3.030 18.636 1.00 84.25 110 LEU A N 1
ATOM 802 C CA . LEU A 1 110 ? -9.886 4.390 18.469 1.00 84.25 110 LEU A CA 1
ATOM 803 C C . LEU A 1 110 ? -10.718 5.420 19.254 1.00 84.25 110 LEU A C 1
ATOM 805 O O . LEU A 1 110 ? -10.168 6.393 19.781 1.00 84.25 110 LEU A O 1
ATOM 809 N N . LEU A 1 111 ? -12.030 5.189 19.365 1.00 84.12 111 LEU A N 1
ATOM 810 C CA . LEU A 1 111 ? -12.954 5.971 20.189 1.00 84.12 111 LEU A CA 1
ATOM 811 C C . LEU A 1 111 ? -12.836 5.600 21.666 1.00 84.12 111 LEU A C 1
ATOM 813 O O . LEU A 1 111 ? -12.742 6.485 22.518 1.00 84.12 111 LEU A O 1
ATOM 817 N N . ALA A 1 112 ? -12.818 4.298 21.971 1.00 81.88 112 ALA A N 1
ATOM 818 C CA . ALA A 1 112 ? -12.785 3.792 23.344 1.00 81.88 112 ALA A CA 1
ATOM 819 C C . ALA A 1 112 ? -11.531 4.265 24.096 1.00 81.88 112 ALA A C 1
ATOM 821 O O . ALA A 1 112 ? -11.614 4.699 25.247 1.00 81.88 112 ALA A O 1
ATOM 822 N N . LYS A 1 113 ? -10.378 4.275 23.416 1.00 80.75 113 LYS A N 1
ATOM 823 C CA . LYS A 1 113 ? -9.102 4.775 23.952 1.00 80.75 113 LYS A CA 1
ATOM 824 C C . LYS A 1 113 ? -8.973 6.307 23.895 1.00 80.75 113 LYS A C 1
ATOM 826 O O . LYS A 1 113 ? -7.916 6.841 24.227 1.00 80.75 113 LYS A O 1
ATOM 831 N N . LYS A 1 114 ? -10.031 7.029 23.492 1.00 80.25 114 LYS A N 1
ATOM 832 C CA . LYS A 1 114 ? -10.060 8.496 23.312 1.00 80.25 114 LYS A CA 1
ATOM 833 C C . LYS A 1 114 ? -8.922 9.018 22.425 1.00 80.25 114 LYS A C 1
ATOM 835 O O . LYS A 1 114 ? -8.375 10.095 22.673 1.00 80.25 114 LY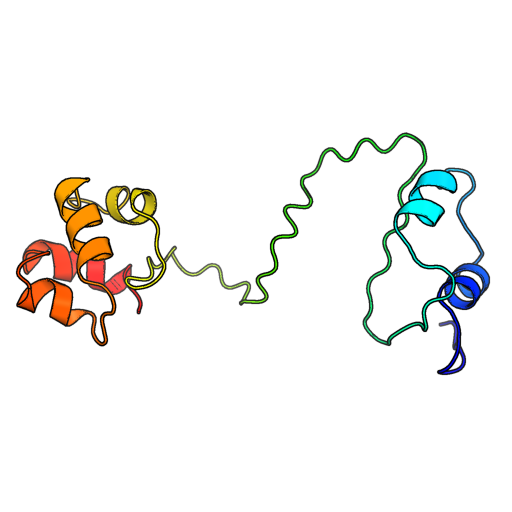S A O 1
ATOM 840 N N . ILE A 1 115 ? -8.545 8.245 21.408 1.00 83.12 115 ILE A N 1
ATOM 841 C CA . ILE A 1 115 ? -7.514 8.635 20.440 1.00 83.12 115 ILE A CA 1
ATOM 842 C C . ILE A 1 115 ? -8.144 9.519 19.360 1.00 83.12 115 ILE A C 1
ATOM 844 O O . ILE A 1 115 ? -7.587 10.561 19.019 1.00 83.12 115 ILE A O 1
ATOM 848 N N . LEU A 1 116 ? -9.337 9.147 18.887 1.00 83.12 116 LEU A N 1
ATOM 849 C CA . LEU A 1 116 ? -10.158 9.928 17.962 1.00 83.12 116 LEU A CA 1
ATOM 850 C C . LEU A 1 116 ? -11.433 10.432 18.650 1.00 83.12 116 LEU A C 1
ATOM 852 O O . LEU A 1 116 ? -11.987 9.778 19.534 1.00 83.12 116 LEU A O 1
ATOM 856 N N . SER A 1 117 ? -11.920 11.600 18.229 1.00 83.38 117 SER A N 1
ATOM 857 C CA . SER A 1 117 ? -13.255 12.079 18.597 1.00 83.38 117 SER A CA 1
ATOM 858 C C . SER A 1 117 ? -14.320 11.430 17.707 1.00 83.38 117 SER A C 1
ATOM 860 O O . SER A 1 117 ? -14.038 11.066 16.566 1.00 83.38 117 SER A O 1
ATOM 862 N N . ALA A 1 118 ? -15.563 11.333 18.193 1.00 83.75 118 ALA A N 1
ATOM 863 C CA . ALA A 1 118 ? -16.687 10.784 17.421 1.00 83.75 118 ALA A CA 1
ATOM 864 C C . ALA A 1 118 ? -16.876 11.456 16.061 1.00 83.75 118 ALA A C 1
ATOM 866 O O . ALA A 1 118 ? -17.091 10.785 15.056 1.00 83.75 118 ALA A O 1
ATOM 867 N N . THR A 1 119 ? -16.687 12.771 16.012 1.00 84.19 119 THR A N 1
ATOM 868 C CA . THR A 1 119 ? -16.774 13.548 14.776 1.00 84.19 119 THR A CA 1
ATOM 869 C C . THR A 1 119 ? -15.675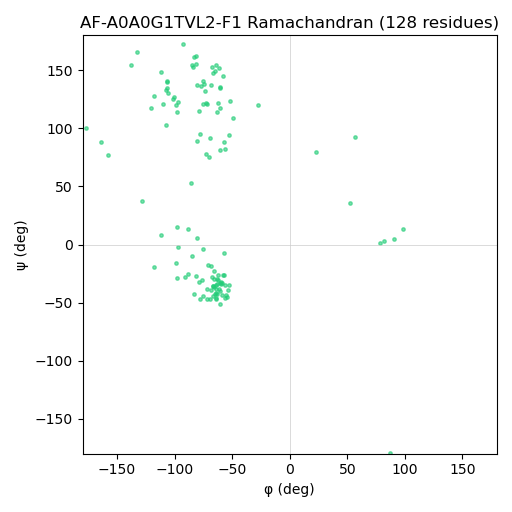 13.201 13.774 1.00 84.19 119 THR A C 1
ATOM 871 O O . THR A 1 119 ? -15.927 13.224 12.572 1.00 84.19 119 THR A O 1
ATOM 874 N N . LEU A 1 120 ? -14.455 12.907 14.239 1.00 82.88 120 LEU A N 1
ATOM 875 C CA . LEU A 1 120 ? -13.354 12.525 13.354 1.00 82.88 120 LEU A CA 1
ATOM 876 C C . LEU A 1 120 ? -13.521 11.091 12.863 1.00 82.88 120 LEU A C 1
ATOM 878 O O . LEU A 1 120 ? -13.367 10.822 11.678 1.00 82.88 120 LEU A O 1
ATOM 882 N N . TYR A 1 121 ? -13.877 10.187 13.773 1.00 85.56 121 TYR A N 1
ATOM 883 C CA . TYR A 1 121 ? -14.104 8.785 13.456 1.00 85.56 121 TYR A CA 1
ATOM 884 C C . TYR A 1 121 ? -15.164 8.614 12.365 1.00 85.56 121 TYR A C 1
ATOM 886 O O . TYR A 1 121 ? -14.926 7.914 11.394 1.00 85.56 121 TYR A O 1
ATOM 894 N N . GLU A 1 122 ? -16.295 9.315 12.463 1.00 85.88 122 GLU A N 1
ATOM 895 C CA . GLU A 1 122 ? -17.366 9.265 11.457 1.00 85.88 122 GLU A CA 1
ATOM 896 C C . GLU A 1 122 ? -16.905 9.675 10.051 1.00 85.88 122 GLU A C 1
ATOM 898 O O . GLU A 1 122 ? -17.409 9.141 9.066 1.00 85.88 122 GLU A O 1
ATOM 903 N N . LYS A 1 123 ? -15.946 10.604 9.955 1.00 83.44 123 LYS A N 1
ATOM 904 C CA . LYS A 1 123 ? -15.374 11.042 8.675 1.00 83.44 123 LYS A CA 1
ATOM 905 C C . LYS A 1 123 ? -14.350 10.059 8.122 1.00 83.44 123 LYS A C 1
ATOM 907 O O . LYS A 1 123 ? -14.221 9.952 6.913 1.00 83.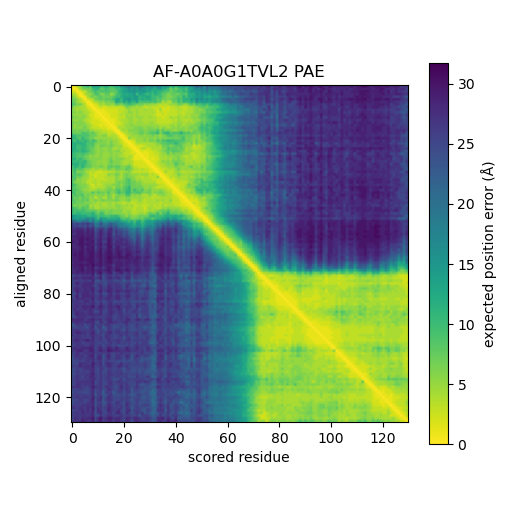44 123 LYS A O 1
ATOM 912 N N . LEU A 1 124 ? -13.631 9.375 9.007 1.00 81.88 124 LEU A N 1
ATOM 913 C CA . LEU A 1 124 ? -12.510 8.511 8.649 1.00 81.88 124 LEU A CA 1
ATOM 914 C C . LEU A 1 124 ? -12.891 7.034 8.576 1.00 81.88 124 LEU A C 1
ATOM 916 O O . LEU A 1 124 ? -12.146 6.262 7.996 1.00 81.88 124 LEU A O 1
ATOM 920 N N . LYS A 1 125 ? -14.035 6.614 9.128 1.00 81.81 125 LYS A N 1
ATOM 921 C CA . LYS A 1 125 ? -14.457 5.202 9.164 1.00 81.81 125 LYS A CA 1
ATOM 922 C C . LYS A 1 125 ? -14.539 4.546 7.782 1.00 81.81 125 LYS A C 1
ATOM 924 O O . LYS A 1 125 ? -14.420 3.333 7.704 1.00 81.81 125 LYS A O 1
ATOM 929 N N . ASP A 1 126 ? -14.761 5.334 6.729 1.00 83.25 126 ASP A N 1
ATOM 930 C CA . ASP A 1 126 ? -14.805 4.864 5.336 1.00 83.25 126 ASP A CA 1
ATOM 931 C C . ASP A 1 126 ? -13.393 4.704 4.738 1.00 83.25 126 ASP A C 1
ATOM 933 O O . ASP A 1 126 ? -13.151 3.854 3.885 1.00 83.25 126 ASP A O 1
ATOM 937 N N . GLU A 1 127 ? -12.432 5.478 5.251 1.00 82.50 127 GLU A N 1
ATOM 938 C CA . GLU A 1 127 ? -11.021 5.448 4.860 1.00 82.50 127 GLU A CA 1
ATOM 939 C C . GLU A 1 127 ? -10.156 4.589 5.795 1.00 82.50 127 GLU A C 1
ATOM 941 O O . GLU A 1 127 ? -8.963 4.453 5.556 1.00 82.50 127 GLU A O 1
ATOM 946 N N . LEU A 1 128 ? -10.705 4.000 6.859 1.00 84.06 128 LEU A N 1
ATOM 947 C CA . LEU A 1 128 ? -9.958 3.190 7.823 1.00 84.06 128 LEU A CA 1
ATOM 948 C C . LEU A 1 128 ? -10.270 1.703 7.648 1.00 84.06 128 LEU A C 1
ATOM 950 O O . LEU A 1 128 ? -11.419 1.298 7.486 1.00 84.06 128 LEU A O 1
ATOM 954 N N . THR A 1 129 ? -9.239 0.873 7.759 1.00 85.06 129 THR A N 1
ATOM 955 C CA . THR A 1 129 ? -9.367 -0.591 7.797 1.00 85.06 129 THR A CA 1
ATOM 956 C C . THR A 1 129 ? -8.531 -1.168 8.937 1.00 85.06 129 THR A C 1
ATOM 958 O O . THR A 1 129 ? -7.701 -0.467 9.512 1.00 85.06 129 THR A O 1
ATOM 961 N N . LEU A 1 130 ? -8.762 -2.433 9.296 1.00 82.88 130 LEU A N 1
ATOM 962 C CA . LEU A 1 130 ? -7.959 -3.160 10.285 1.00 82.88 130 LEU A CA 1
ATOM 963 C C . LEU A 1 130 ? -6.555 -3.490 9.767 1.00 82.88 130 LEU A C 1
ATOM 965 O O . LEU A 1 130 ? -6.411 -3.749 8.551 1.00 82.88 130 LEU A O 1
#

Foldseek 3Di:
DFDDPQQDFLLNVCVSVVHADPQWPPVVLVVPDDRRHGDDPVDDDDTDGHPPDPPDDPPVPDDDDDPDPDQQAAELADHDLVVQCPQPPRHSVLSVVSNVPDDDPDLCVCVVVVSDDPVSSVVRVSSYDD

Sequence (130 aa):
MYQLPRESRVEDAIVAAGGLAADADSERIAATINRAAKVVDGGKLYFPRQGERQGASLSGSGQDSSGVTRVASVSINSASQAEFEALPGVGPVTAKKIIDNRPYQTLEELLAKKILSATLYEKLKDELTL

Secondary structure (DSSP, 8-state):
-----TT-BHHHHHHHTT---TTB-HHHHHHHS-TTSBP-TT-----PBTT----S-----------------EETTT--HHHHHTSTT--HHHHHHHHHT---SSTTHHHHTTSS-HHHHHHHTTTEE-

pLDDT: mean 75.01, std 13.51, range [40.19, 88.75]

Mean predicted aligned error: 16.79 Å

InterPro domains:
  IPR051675 Endonuclease/exonuclease/phosphatase family domain-containing protein 1 [PTHR21180] (25-130)
  IPR060575 SAM-like, helix-hairpin-helix tandem [PF12836] (73-129)

Solvent-accessible surface area (backbone atoms only — not comparable to full-atom values): 8368 Å² total; per-residue (Å²): 139,83,88,73,64,90,77,35,26,40,49,53,54,38,53,72,71,71,46,79,58,93,62,38,27,63,68,60,37,61,74,74,44,68,49,82,39,70,55,56,90,95,63,89,85,83,78,55,44,59,85,63,68,89,82,74,81,80,77,75,68,90,69,94,72,76,100,59,99,56,80,81,53,46,26,66,68,73,55,53,57,70,61,41,43,69,39,89,91,36,45,70,72,42,25,49,51,49,63,71,62,54,79,68,94,52,80,64,50,41,50,76,71,65,65,40,53,74,75,51,44,71,70,38,58,83,41,47,42,107

Organism: NCBI:txid1618445

Radius of gyration: 24.23 Å; Cα contacts (8 Å, |Δi|>4): 110; chains: 1; bounding box: 45×48×54 Å

Nearest PDB structures (foldseek):
  2duy-assembly1_A  TM=9.315E-01  e=1.692E-03  Thermus thermophilus HB8
  7n8o-assembly1_U  TM=7.674E-01  e=4.027E-02  Synechocystis sp. PCC 6803 substr. Kazusa
  2axt-assembly1_u  TM=7.649E-01  e=9.963E-02  Thermosynechococcus vestitus
  7yq2-assembly1_U  TM=7.697E-01  e=1.210E-01  Thermosynechococcus vestitus BP-1
  4yuu-assembly3_U2  TM=7.311E-01  e=1.291E-01  Cyanidium caldarium